Protein AF-A0A920MTQ6-F1 (afdb_monomer_lite)

Radius of gyration: 17.98 Å; chains: 1; bounding box: 46×30×52 Å

pLDDT: mean 93.9, std 4.15, range [65.25, 98.31]

Structure (mmCIF, N/CA/C/O backbone):
data_AF-A0A920MTQ6-F1
#
_entry.id   AF-A0A920MTQ6-F1
#
loop_
_atom_site.group_PDB
_atom_site.id
_atom_site.type_symbol
_atom_site.label_atom_id
_atom_site.label_alt_id
_atom_site.label_comp_id
_atom_site.label_asym_id
_atom_site.label_entity_id
_atom_site.label_seq_id
_atom_site.pdbx_PDB_ins_code
_atom_site.Cartn_x
_atom_site.Cartn_y
_atom_site.Cartn_z
_atom_site.occupancy
_atom_site.B_iso_or_equiv
_atom_site.auth_seq_id
_atom_site.auth_comp_id
_atom_site.auth_asym_id
_atom_site.auth_atom_id
_atom_site.pdbx_PDB_model_num
ATOM 1 N N . MET A 1 1 ? 1.669 -11.913 14.054 1.00 89.38 1 MET A N 1
ATOM 2 C CA . MET A 1 1 ? 2.293 -12.804 13.046 1.00 89.38 1 MET A CA 1
ATOM 3 C C . MET A 1 1 ? 2.083 -12.277 11.630 1.00 89.38 1 MET A C 1
ATOM 5 O O . MET A 1 1 ? 3.077 -12.038 10.965 1.00 89.38 1 MET A O 1
ATOM 9 N N . TYR A 1 2 ? 0.841 -12.050 11.178 1.00 96.94 2 TYR A N 1
ATOM 10 C CA . TYR A 1 2 ? 0.581 -11.593 9.804 1.00 96.94 2 TYR A CA 1
ATOM 11 C C . TYR A 1 2 ? 1.220 -10.235 9.467 1.00 96.94 2 TYR A C 1
ATOM 13 O O . TYR A 1 2 ? 1.916 -10.144 8.469 1.00 96.94 2 TYR A O 1
ATOM 21 N N . LEU A 1 3 ? 1.106 -9.225 10.338 1.00 95.19 3 LEU A N 1
ATOM 22 C CA . LEU A 1 3 ? 1.748 -7.916 10.116 1.00 95.19 3 LEU A CA 1
ATOM 23 C C . LEU A 1 3 ? 3.270 -8.007 9.898 1.00 95.19 3 LEU A C 1
ATOM 25 O O . LEU A 1 3 ? 3.826 -7.266 9.099 1.00 95.19 3 LEU A O 1
ATOM 29 N N . SER A 1 4 ? 3.954 -8.944 10.564 1.00 97.38 4 SER A N 1
ATOM 30 C CA . SER A 1 4 ? 5.392 -9.172 10.356 1.00 97.38 4 SER A CA 1
ATOM 31 C C . SER A 1 4 ? 5.691 -9.768 8.979 1.00 97.38 4 SER A C 1
ATOM 33 O O . SER A 1 4 ? 6.724 -9.463 8.393 1.00 97.38 4 SER A O 1
ATOM 35 N N . ARG A 1 5 ? 4.793 -10.619 8.468 1.00 97.62 5 ARG A N 1
ATOM 36 C CA . ARG A 1 5 ? 4.864 -11.141 7.102 1.00 97.62 5 ARG A CA 1
ATOM 37 C C . ARG A 1 5 ? 4.610 -10.020 6.092 1.00 97.62 5 ARG A C 1
ATOM 39 O O . ARG A 1 5 ? 5.431 -9.866 5.200 1.00 97.62 5 ARG A O 1
ATOM 46 N N . GLN A 1 6 ? 3.553 -9.231 6.284 1.00 97.62 6 GLN A N 1
ATOM 47 C CA . GLN A 1 6 ? 3.231 -8.093 5.422 1.00 97.62 6 GLN A CA 1
ATOM 48 C C . GLN A 1 6 ? 4.414 -7.121 5.342 1.00 97.62 6 GLN A C 1
ATOM 50 O O . GLN A 1 6 ? 4.879 -6.821 4.255 1.00 97.62 6 GLN A O 1
ATOM 55 N N . LEU A 1 7 ? 5.013 -6.738 6.477 1.00 97.38 7 LEU A N 1
ATOM 56 C CA . LEU A 1 7 ? 6.206 -5.879 6.493 1.00 97.38 7 LEU A CA 1
ATOM 57 C C . LEU A 1 7 ? 7.370 -6.445 5.658 1.00 97.38 7 LEU A C 1
ATOM 59 O O . LEU A 1 7 ? 8.094 -5.699 5.000 1.00 97.38 7 LEU A O 1
ATOM 63 N N . TYR A 1 8 ? 7.569 -7.762 5.697 1.00 98.19 8 TYR A N 1
ATOM 64 C CA . TYR A 1 8 ? 8.573 -8.422 4.868 1.00 98.19 8 TYR A CA 1
ATOM 65 C C . TYR A 1 8 ? 8.193 -8.409 3.378 1.00 98.19 8 TYR A C 1
ATOM 67 O O . TYR A 1 8 ? 9.059 -8.174 2.538 1.00 98.19 8 TYR A O 1
ATOM 75 N N . GLU A 1 9 ? 6.917 -8.621 3.049 1.00 98.31 9 GLU A N 1
ATOM 76 C CA . GLU A 1 9 ? 6.391 -8.531 1.682 1.00 98.31 9 GLU A CA 1
ATOM 77 C C . GLU A 1 9 ? 6.575 -7.110 1.112 1.00 98.31 9 GLU A C 1
ATOM 79 O O . GLU A 1 9 ? 7.129 -6.978 0.023 1.00 98.31 9 GLU A O 1
ATOM 84 N N . GLU A 1 10 ? 6.299 -6.053 1.884 1.00 97.44 10 GLU A N 1
ATOM 85 C CA . GLU A 1 10 ? 6.558 -4.660 1.474 1.00 97.44 10 GLU A CA 1
ATOM 86 C C . GLU A 1 10 ? 8.043 -4.407 1.160 1.00 97.44 10 GLU A C 1
ATOM 88 O O . GLU A 1 10 ? 8.399 -3.768 0.165 1.00 97.44 10 GLU A O 1
ATOM 93 N N . ALA A 1 11 ? 8.955 -4.952 1.974 1.00 98.06 11 ALA A N 1
ATOM 94 C CA . ALA A 1 11 ? 10.390 -4.849 1.710 1.00 98.06 11 ALA A CA 1
ATOM 95 C C . ALA A 1 11 ? 10.792 -5.572 0.409 1.00 98.06 11 ALA A C 1
ATOM 97 O O . ALA A 1 11 ? 11.652 -5.088 -0.335 1.00 98.06 11 ALA A O 1
ATOM 98 N N . LEU A 1 12 ? 10.153 -6.705 0.098 1.00 97.88 12 LEU A N 1
ATOM 99 C CA . LEU A 1 12 ? 10.342 -7.394 -1.180 1.00 97.88 12 LEU A CA 1
ATOM 100 C C . LEU A 1 12 ? 9.799 -6.579 -2.356 1.00 97.88 12 LEU A C 1
ATOM 102 O O . LEU A 1 12 ? 10.423 -6.572 -3.419 1.00 97.88 12 LEU A O 1
ATOM 106 N N . HIS A 1 13 ? 8.680 -5.871 -2.188 1.00 97.50 13 HIS A N 1
ATOM 107 C CA . HIS A 1 13 ? 8.131 -5.002 -3.231 1.00 97.50 13 HIS A CA 1
ATOM 108 C C . HIS A 1 13 ? 9.080 -3.846 -3.541 1.00 97.50 13 HIS A C 1
ATOM 110 O O . HIS A 1 13 ? 9.356 -3.579 -4.713 1.00 97.50 13 HIS A O 1
ATOM 116 N N . VAL A 1 14 ? 9.661 -3.220 -2.512 1.00 95.88 14 VAL A N 1
ATOM 117 C CA . VAL A 1 14 ? 10.713 -2.205 -2.683 1.00 95.88 14 VAL A CA 1
ATOM 118 C C . VAL A 1 14 ? 11.888 -2.785 -3.469 1.00 95.88 14 VAL A C 1
ATOM 120 O O . VAL A 1 14 ? 12.262 -2.233 -4.503 1.00 95.88 14 VAL A O 1
ATOM 123 N N . GLN A 1 15 ? 12.429 -3.933 -3.047 1.00 96.44 15 GLN A N 1
ATOM 124 C CA . GLN A 1 15 ? 13.543 -4.587 -3.743 1.00 96.44 15 GLN A CA 1
ATOM 125 C C . GLN A 1 15 ? 13.211 -4.907 -5.208 1.00 96.44 15 GLN A C 1
ATOM 127 O O . GLN A 1 15 ? 14.064 -4.762 -6.091 1.00 96.44 15 GLN A O 1
ATOM 132 N N . PHE A 1 16 ? 11.980 -5.329 -5.488 1.00 96.25 16 PHE A N 1
ATOM 133 C CA . PHE A 1 16 ? 11.509 -5.588 -6.841 1.00 96.25 16 PHE A CA 1
ATOM 134 C C . PHE A 1 16 ? 11.562 -4.323 -7.714 1.00 96.25 16 PHE A C 1
ATOM 136 O O . PHE A 1 16 ? 12.167 -4.361 -8.788 1.00 96.25 16 PHE A O 1
ATOM 143 N N . TYR A 1 17 ? 11.010 -3.195 -7.252 1.00 94.56 17 TYR A N 1
ATOM 144 C CA . TYR A 1 17 ? 11.044 -1.944 -8.018 1.00 94.56 17 TYR A CA 1
ATOM 145 C C . TYR A 1 17 ? 12.463 -1.386 -8.182 1.00 94.56 17 TYR A C 1
ATOM 147 O O . TYR A 1 17 ? 12.797 -0.929 -9.275 1.00 94.56 17 TYR A O 1
ATOM 155 N N . LEU A 1 18 ? 13.321 -1.487 -7.158 1.00 93.38 18 LEU A N 1
ATOM 156 C CA . LEU A 1 18 ? 14.743 -1.128 -7.270 1.00 93.38 18 LEU A CA 1
ATOM 157 C C . LEU A 1 18 ? 15.424 -1.920 -8.395 1.00 93.38 18 LEU A C 1
ATOM 159 O O . LEU A 1 18 ? 16.068 -1.343 -9.267 1.00 93.38 18 LEU A O 1
ATOM 163 N N . THR A 1 19 ? 15.194 -3.233 -8.434 1.00 94.00 19 THR A N 1
ATOM 164 C CA . THR A 1 19 ? 15.769 -4.123 -9.455 1.00 94.00 19 THR A CA 1
ATOM 165 C C . THR A 1 19 ? 15.308 -3.753 -10.871 1.00 94.00 19 THR A C 1
ATOM 167 O O . THR A 1 19 ? 16.090 -3.814 -11.825 1.00 94.00 19 THR A O 1
ATOM 170 N N . LEU A 1 20 ? 14.042 -3.354 -11.034 1.00 93.75 20 LEU A N 1
ATOM 171 C CA . LEU A 1 20 ? 13.522 -2.895 -12.323 1.00 93.75 20 LEU A CA 1
ATOM 172 C C . LEU A 1 20 ? 14.138 -1.570 -12.759 1.00 93.75 20 LEU A C 1
ATOM 174 O O . LEU A 1 20 ? 14.506 -1.438 -13.924 1.00 93.75 20 LEU A O 1
ATOM 178 N N . LEU A 1 21 ? 14.257 -0.604 -11.848 1.00 92.38 21 LEU A N 1
ATOM 179 C CA . LEU A 1 21 ? 14.884 0.684 -12.142 1.00 92.38 21 LEU A CA 1
ATOM 180 C C . LEU A 1 21 ? 16.353 0.500 -12.528 1.00 92.38 21 LEU A C 1
ATOM 182 O O . LEU A 1 21 ? 16.796 1.086 -13.513 1.00 92.38 21 LEU A O 1
ATOM 186 N N . ASP A 1 22 ? 17.069 -0.386 -11.835 1.00 91.62 22 ASP A N 1
ATOM 187 C CA . ASP A 1 22 ? 18.445 -0.744 -12.178 1.00 91.62 22 ASP A CA 1
ATOM 188 C C . ASP A 1 22 ? 18.570 -1.329 -13.589 1.00 91.62 22 ASP A C 1
ATOM 190 O O . ASP A 1 22 ? 19.543 -1.062 -14.296 1.00 91.62 22 ASP A O 1
ATOM 194 N N . SER A 1 23 ? 17.564 -2.099 -14.005 1.00 92.19 23 SER A N 1
ATOM 195 C CA . SER A 1 23 ? 17.532 -2.780 -15.300 1.00 92.19 23 SER A CA 1
ATOM 196 C C . SER A 1 23 ? 17.065 -1.883 -16.451 1.00 92.19 23 SER A C 1
ATOM 198 O O . SER A 1 23 ? 17.544 -2.029 -17.574 1.00 92.19 23 SER A O 1
ATOM 200 N N . TYR A 1 24 ? 16.098 -0.996 -16.207 1.00 93.00 24 TYR A N 1
ATOM 201 C CA . TYR A 1 24 ? 15.442 -0.193 -17.246 1.00 93.00 24 TYR A CA 1
ATOM 202 C C . TYR A 1 24 ? 16.008 1.220 -17.380 1.00 93.00 24 TYR A C 1
ATOM 204 O O . TYR A 1 24 ? 15.884 1.807 -18.451 1.00 93.00 24 TYR A O 1
ATOM 212 N N . ILE A 1 25 ? 16.634 1.752 -16.329 1.00 95.12 25 ILE A N 1
ATOM 213 C CA . ILE A 1 25 ? 17.201 3.103 -16.301 1.00 95.12 25 ILE A CA 1
ATOM 214 C C . ILE A 1 25 ? 18.690 2.984 -15.947 1.00 95.12 25 ILE A C 1
ATOM 216 O O . ILE A 1 25 ? 19.059 3.061 -14.771 1.00 95.12 25 ILE A O 1
ATOM 220 N N . PRO A 1 26 ? 19.567 2.712 -16.932 1.00 93.06 26 PRO A N 1
ATOM 221 C CA . PRO A 1 26 ? 20.989 2.484 -16.679 1.00 93.06 26 PRO A CA 1
ATOM 222 C C . PRO A 1 26 ? 21.744 3.767 -16.305 1.00 93.06 26 PRO A C 1
ATOM 224 O O . PRO A 1 26 ? 22.773 3.680 -15.638 1.00 93.06 26 PRO A O 1
ATOM 227 N N . ASP A 1 27 ? 21.253 4.940 -16.716 1.00 96.75 27 ASP A N 1
ATOM 228 C CA . ASP A 1 27 ? 21.835 6.222 -16.319 1.00 96.75 27 ASP A CA 1
ATOM 229 C C . ASP A 1 27 ? 21.483 6.553 -14.862 1.00 96.75 27 ASP A C 1
ATOM 231 O O . ASP A 1 27 ? 20.320 6.513 -14.455 1.00 96.75 27 ASP A O 1
ATOM 235 N N . MET A 1 28 ? 22.500 6.881 -14.061 1.00 94.31 28 MET A N 1
ATOM 236 C CA . MET A 1 28 ? 22.312 7.151 -12.633 1.00 94.31 28 MET A CA 1
ATOM 237 C C . MET A 1 28 ? 21.479 8.407 -12.379 1.00 94.31 28 MET A C 1
ATOM 239 O O . MET A 1 28 ? 20.681 8.414 -11.447 1.00 94.31 28 MET A O 1
ATOM 243 N N . LYS A 1 29 ? 21.631 9.458 -13.194 1.00 95.44 29 LYS A N 1
ATOM 244 C CA . LYS A 1 29 ? 20.923 10.725 -12.972 1.00 95.44 29 LYS A CA 1
ATOM 245 C C . LYS A 1 29 ? 19.445 10.585 -13.299 1.00 95.44 29 LYS A C 1
ATOM 247 O O . LYS A 1 29 ? 18.610 11.040 -12.526 1.00 95.44 29 LYS A O 1
ATOM 252 N N . GLU A 1 30 ? 19.120 9.912 -14.401 1.00 95.56 30 GLU A N 1
ATOM 253 C CA . GLU A 1 30 ? 17.728 9.601 -14.747 1.00 95.56 30 GLU A CA 1
ATOM 254 C C . GLU A 1 30 ? 17.069 8.724 -13.671 1.00 95.56 30 GLU A C 1
ATOM 256 O O . GLU A 1 30 ? 15.898 8.907 -13.333 1.00 95.56 30 GLU A O 1
ATOM 261 N N . ARG A 1 31 ? 17.827 7.793 -13.075 1.00 94.44 31 ARG A N 1
ATOM 262 C CA . ARG A 1 31 ? 17.332 6.951 -11.981 1.00 94.44 31 ARG A CA 1
ATOM 263 C C . ARG A 1 31 ? 17.086 7.752 -10.702 1.00 94.44 31 ARG A C 1
ATOM 265 O O . ARG A 1 31 ? 16.046 7.576 -10.070 1.00 94.44 31 ARG A O 1
ATOM 272 N N . GLU A 1 32 ? 18.008 8.636 -10.326 1.00 93.00 32 GLU A N 1
ATOM 273 C CA . GLU A 1 32 ? 17.837 9.559 -9.195 1.00 93.00 32 GLU A CA 1
ATOM 274 C C . GLU A 1 32 ? 16.601 10.451 -9.379 1.00 93.00 32 GLU A C 1
ATOM 276 O O . GLU A 1 32 ? 15.814 10.624 -8.446 1.00 93.00 32 GLU A O 1
ATOM 281 N N . GLU A 1 33 ? 16.374 10.960 -10.593 1.00 93.62 33 GLU A N 1
ATOM 282 C CA . GLU A 1 33 ? 15.177 11.736 -10.922 1.00 93.62 33 GLU A CA 1
ATOM 283 C C . GLU A 1 33 ? 13.895 10.901 -10.787 1.00 93.62 33 GLU A C 1
ATOM 285 O O . GLU A 1 33 ? 12.909 11.376 -10.214 1.00 93.62 33 GLU A O 1
ATOM 290 N N . ALA A 1 34 ? 13.917 9.638 -11.229 1.00 92.62 34 ALA A N 1
ATOM 291 C CA . ALA A 1 34 ? 12.800 8.713 -11.051 1.00 92.62 34 ALA A CA 1
ATOM 292 C C . ALA A 1 34 ? 12.486 8.452 -9.563 1.00 92.62 34 ALA A C 1
ATOM 294 O O . ALA A 1 34 ? 11.313 8.408 -9.188 1.00 92.62 34 ALA A O 1
ATOM 295 N N . PHE A 1 35 ? 13.496 8.350 -8.690 1.00 91.00 35 PHE A N 1
ATOM 296 C CA . PHE A 1 35 ? 13.283 8.244 -7.237 1.00 91.00 35 PHE A CA 1
ATOM 297 C C . PHE A 1 35 ? 12.723 9.528 -6.618 1.00 91.00 35 PHE A C 1
ATOM 299 O O . PHE A 1 35 ? 11.922 9.473 -5.684 1.00 91.00 35 PHE A O 1
ATOM 306 N N . ALA A 1 36 ? 13.081 10.689 -7.163 1.00 94.50 36 ALA A N 1
ATOM 307 C CA . ALA A 1 36 ? 12.571 11.982 -6.719 1.00 94.50 36 ALA A CA 1
ATOM 308 C C . ALA A 1 36 ? 11.131 12.276 -7.194 1.00 94.50 36 ALA A C 1
ATOM 310 O O . ALA A 1 36 ? 10.612 13.370 -6.953 1.00 94.50 36 ALA A O 1
ATOM 311 N N . ALA A 1 37 ? 10.445 11.316 -7.827 1.00 94.56 37 ALA A N 1
ATOM 312 C CA . ALA A 1 37 ? 9.097 11.478 -8.373 1.00 94.56 37 ALA A CA 1
ATOM 313 C C . ALA A 1 37 ? 8.068 12.008 -7.358 1.00 94.56 37 ALA A C 1
ATOM 315 O O . ALA A 1 37 ? 7.194 12.792 -7.730 1.00 94.56 37 ALA A O 1
ATOM 316 N N . ILE A 1 38 ? 8.183 11.651 -6.073 1.00 95.56 38 ILE A N 1
ATOM 317 C CA . ILE A 1 38 ? 7.298 12.176 -5.018 1.00 95.56 38 ILE A CA 1
ATOM 318 C C . ILE A 1 38 ? 7.459 13.688 -4.792 1.00 95.56 38 ILE A C 1
ATOM 320 O O . ILE A 1 38 ? 6.515 14.351 -4.369 1.00 95.56 38 ILE A O 1
ATOM 324 N N . HIS A 1 39 ? 8.628 14.250 -5.102 1.00 94.81 39 HIS A N 1
ATOM 325 C CA . HIS A 1 39 ? 8.910 15.680 -4.988 1.00 94.81 39 HIS A CA 1
ATOM 326 C C . HIS A 1 39 ? 8.652 16.428 -6.300 1.00 94.81 39 HIS A C 1
ATOM 328 O O . HIS A 1 39 ? 8.225 17.581 -6.271 1.00 94.81 39 HIS A O 1
ATOM 334 N N . ASN A 1 40 ? 8.865 15.761 -7.437 1.00 94.12 40 ASN A N 1
ATOM 335 C CA . ASN A 1 40 ? 8.901 16.411 -8.747 1.00 94.12 40 ASN A CA 1
ATOM 336 C C . ASN A 1 40 ? 7.610 16.240 -9.567 1.00 94.12 40 ASN A C 1
ATOM 338 O O . ASN A 1 40 ? 7.356 17.039 -10.466 1.00 94.12 40 ASN A O 1
ATOM 342 N N . ILE A 1 41 ? 6.768 15.239 -9.270 1.00 96.69 41 ILE A N 1
ATOM 343 C CA . ILE A 1 41 ? 5.516 14.982 -10.002 1.00 96.69 41 ILE A CA 1
ATOM 344 C C . ILE A 1 41 ? 4.313 15.358 -9.120 1.00 96.69 41 ILE A C 1
ATOM 346 O O . ILE A 1 41 ? 4.026 14.653 -8.149 1.00 96.69 41 ILE A O 1
ATOM 350 N N . PRO A 1 42 ? 3.541 16.415 -9.460 1.00 97.50 42 PRO A N 1
ATOM 351 C CA . PRO A 1 42 ? 2.469 16.921 -8.598 1.00 97.50 42 PRO A CA 1
ATOM 352 C C . PRO A 1 42 ? 1.397 15.893 -8.223 1.00 97.50 42 PRO A C 1
ATOM 354 O O . PRO A 1 42 ? 0.931 15.883 -7.087 1.00 97.50 42 PRO A O 1
ATOM 357 N N . SER A 1 43 ? 1.004 15.014 -9.149 1.00 96.19 43 SER A N 1
ATOM 358 C CA . SER A 1 43 ? -0.001 13.978 -8.879 1.00 96.19 43 SER A CA 1
ATOM 359 C C . SER A 1 43 ? 0.518 12.886 -7.938 1.00 96.19 43 SER A C 1
ATOM 361 O O . SER A 1 43 ? -0.234 12.401 -7.096 1.00 96.19 43 SER A O 1
ATOM 363 N N . ILE A 1 44 ? 1.804 12.527 -8.029 1.00 95.81 44 ILE A N 1
ATOM 364 C CA . ILE A 1 44 ? 2.443 11.577 -7.107 1.00 95.81 44 ILE A CA 1
ATOM 365 C C . ILE A 1 44 ? 2.606 12.227 -5.737 1.00 95.81 44 ILE A C 1
A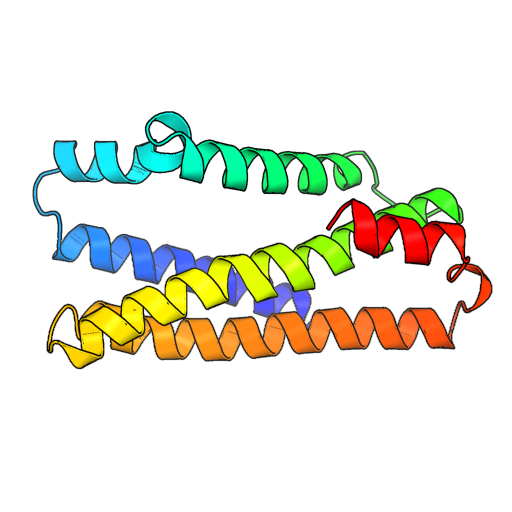TOM 367 O O . ILE A 1 44 ? 2.265 11.600 -4.737 1.00 95.81 44 ILE A O 1
ATOM 371 N N . LYS A 1 45 ? 3.021 13.500 -5.688 1.00 97.00 45 LYS A N 1
ATOM 372 C CA . LYS A 1 45 ? 3.088 14.263 -4.440 1.00 97.00 45 LYS A CA 1
ATOM 373 C C . LYS A 1 45 ? 1.741 14.280 -3.718 1.00 97.00 45 LYS A C 1
ATOM 375 O O . LYS A 1 45 ? 1.697 13.993 -2.533 1.00 97.00 45 LYS A O 1
ATOM 380 N N . GLN A 1 46 ? 0.641 14.547 -4.424 1.00 96.25 46 GLN A N 1
ATOM 381 C CA . GLN A 1 46 ? -0.700 14.556 -3.823 1.00 96.25 46 GLN A CA 1
ATOM 382 C C . GLN A 1 46 ? -1.082 13.200 -3.211 1.00 96.25 46 GLN A C 1
ATOM 384 O O . GLN A 1 46 ? -1.623 13.158 -2.108 1.00 96.25 46 GLN A O 1
ATOM 389 N N . LYS A 1 47 ? -0.767 12.086 -3.889 1.00 95.06 47 LYS A N 1
ATOM 390 C CA . LYS A 1 47 ? -0.966 10.740 -3.326 1.00 95.06 47 LYS A CA 1
ATOM 391 C C . LYS A 1 47 ? -0.062 10.499 -2.112 1.00 95.06 47 LYS A C 1
ATOM 393 O O . LYS A 1 47 ? -0.523 9.946 -1.122 1.00 95.06 47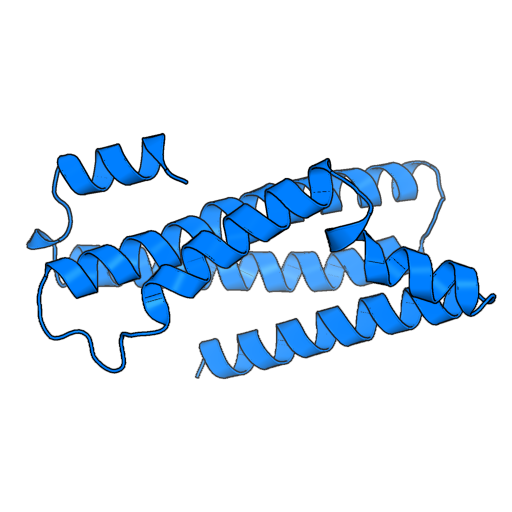 LYS A O 1
ATOM 398 N N . GLY A 1 48 ? 1.194 10.943 -2.169 1.00 95.50 48 GLY A N 1
ATOM 399 C CA . GLY A 1 48 ? 2.139 10.855 -1.054 1.00 95.50 48 GLY A CA 1
ATOM 400 C C . GLY A 1 48 ? 1.679 11.645 0.171 1.00 95.50 48 GLY A C 1
ATOM 401 O O . GLY A 1 48 ? 1.643 11.103 1.270 1.00 95.50 48 GLY A O 1
ATOM 402 N N . ASP A 1 49 ? 1.244 12.891 -0.019 1.00 95.81 49 ASP A N 1
ATOM 403 C CA . ASP A 1 49 ? 0.705 13.752 1.039 1.00 95.81 49 ASP A CA 1
ATOM 404 C C . ASP A 1 49 ? -0.533 13.118 1.701 1.00 95.81 49 ASP A C 1
ATOM 406 O O . ASP A 1 49 ? -0.694 13.196 2.920 1.00 95.81 49 ASP A O 1
ATOM 410 N N . PHE A 1 50 ? -1.386 12.442 0.919 1.00 94.69 50 PHE A N 1
ATOM 411 C CA . PHE A 1 50 ? -2.501 11.657 1.456 1.00 94.69 50 PHE A CA 1
ATOM 412 C C . PHE A 1 50 ? -2.009 10.518 2.361 1.00 94.69 50 PHE A C 1
ATOM 414 O O . PHE A 1 50 ? -2.518 10.374 3.472 1.00 94.69 50 PHE A O 1
ATOM 421 N N . CYS A 1 51 ? -0.998 9.750 1.940 1.00 94.06 51 CYS A N 1
ATOM 422 C CA . CYS A 1 51 ? -0.409 8.698 2.773 1.00 94.06 51 CYS A CA 1
ATOM 423 C C . CYS A 1 51 ? 0.207 9.272 4.061 1.00 94.06 51 CYS A C 1
ATOM 425 O O . CYS A 1 51 ? -0.091 8.781 5.148 1.00 94.06 51 CYS A O 1
ATOM 427 N N . PHE A 1 52 ? 1.011 10.341 3.964 1.00 94.38 52 PHE A N 1
ATOM 428 C CA . PHE A 1 52 ? 1.645 10.986 5.122 1.00 94.38 52 PHE A CA 1
ATOM 429 C C . PHE A 1 52 ? 0.626 11.504 6.134 1.00 94.38 52 PHE A C 1
ATOM 431 O O . PHE A 1 52 ? 0.808 11.306 7.333 1.00 94.38 52 PHE A O 1
ATOM 438 N N . LYS A 1 53 ? -0.476 12.104 5.667 1.00 93.25 53 LYS A N 1
ATOM 439 C CA . LYS A 1 53 ? -1.575 12.535 6.537 1.00 93.25 53 LYS A CA 1
ATOM 440 C C . LYS A 1 53 ? -2.078 11.387 7.409 1.00 93.25 53 LYS A C 1
ATOM 442 O O . LYS A 1 53 ? -2.281 11.586 8.602 1.00 93.25 53 LYS A O 1
ATOM 447 N N . TRP A 1 54 ? -2.309 10.212 6.825 1.00 92.38 54 TRP A N 1
ATOM 448 C CA . TRP A 1 54 ? -2.826 9.071 7.574 1.00 92.38 54 TRP A CA 1
ATOM 449 C C . TRP A 1 54 ? -1.763 8.444 8.473 1.00 92.38 54 TRP A C 1
ATOM 451 O O . TRP A 1 54 ? -2.081 8.175 9.628 1.00 92.38 54 TRP A O 1
ATOM 461 N N . MET A 1 55 ? -0.510 8.293 8.027 1.00 91.81 55 MET A N 1
ATOM 462 C CA . MET A 1 55 ? 0.582 7.829 8.905 1.00 91.81 55 MET A CA 1
ATOM 463 C C . MET A 1 55 ? 0.718 8.718 10.144 1.00 91.81 55 MET A C 1
ATOM 465 O O . MET A 1 55 ? 0.729 8.210 11.263 1.00 91.81 55 MET A O 1
ATOM 469 N N . GLY A 1 56 ? 0.676 10.040 9.954 1.00 93.50 56 GLY A N 1
ATOM 470 C CA . GLY A 1 56 ? 0.761 11.019 11.036 1.00 93.50 56 GLY A CA 1
ATOM 471 C C . GLY A 1 56 ? -0.349 10.905 12.085 1.00 93.50 56 GLY A C 1
ATOM 472 O O . GLY A 1 56 ? -0.148 11.313 13.223 1.00 93.50 56 GLY A O 1
ATOM 473 N N . THR A 1 57 ? -1.509 10.313 11.757 1.00 92.38 57 THR A N 1
ATOM 474 C CA . THR A 1 57 ? -2.571 10.090 12.762 1.00 92.38 57 THR A CA 1
ATOM 475 C C . THR A 1 57 ? -2.177 9.085 13.842 1.00 92.38 57 THR A C 1
ATOM 477 O O . THR A 1 57 ? -2.767 9.115 14.918 1.00 92.38 57 THR A O 1
ATOM 480 N N . MET A 1 58 ? -1.209 8.205 13.561 1.00 91.06 58 MET A N 1
ATOM 481 C CA . MET A 1 58 ? -0.776 7.130 14.461 1.00 91.06 58 MET A CA 1
ATOM 482 C C . MET A 1 58 ? 0.563 7.424 15.153 1.00 91.06 58 MET A C 1
ATOM 484 O O . MET A 1 58 ? 0.904 6.729 16.100 1.00 91.06 58 MET A O 1
ATOM 488 N N . GLU A 1 59 ? 1.318 8.442 14.723 1.00 88.94 59 GLU A N 1
ATOM 489 C CA . GLU A 1 59 ? 2.686 8.710 15.212 1.00 88.94 59 GLU A CA 1
ATOM 490 C C . GLU A 1 59 ? 2.781 8.957 16.724 1.00 88.94 59 GLU A C 1
ATOM 492 O O . GLU A 1 59 ? 3.819 8.686 17.320 1.00 88.94 59 GLU A O 1
ATOM 497 N N . SER A 1 60 ? 1.721 9.477 17.346 1.00 85.94 60 SER A N 1
ATOM 498 C CA . SER A 1 60 ? 1.690 9.785 18.780 1.00 85.94 60 SER A CA 1
ATOM 499 C C . SER A 1 60 ? 0.988 8.723 19.632 1.00 85.94 60 SER A C 1
ATOM 501 O O . SER A 1 60 ? 0.729 8.983 20.806 1.00 85.94 60 SER A O 1
ATOM 503 N N . LEU A 1 61 ? 0.600 7.584 19.049 1.00 86.88 61 LEU A N 1
ATOM 504 C CA . LEU A 1 61 ? -0.187 6.550 19.722 1.00 86.88 61 LEU A CA 1
ATOM 505 C C . LEU A 1 61 ? 0.661 5.300 19.974 1.00 86.88 61 LEU A C 1
ATOM 507 O O . LEU A 1 61 ? 0.866 4.490 19.073 1.00 86.88 61 LEU A O 1
ATOM 511 N N . ASP A 1 62 ? 1.105 5.124 21.219 1.00 88.94 62 ASP A N 1
ATOM 512 C CA . ASP A 1 62 ? 1.793 3.903 21.670 1.00 88.94 62 ASP A CA 1
ATOM 513 C C . ASP A 1 62 ? 0.810 2.815 22.145 1.00 88.94 62 ASP A C 1
ATOM 515 O O . ASP A 1 62 ? 1.090 1.619 22.052 1.00 88.94 62 ASP A O 1
ATOM 519 N N . GLU A 1 63 ? -0.361 3.221 22.643 1.00 93.06 63 GLU A N 1
ATOM 520 C CA . GLU A 1 63 ? -1.436 2.346 23.113 1.00 93.06 63 GLU A CA 1
ATOM 521 C C . GLU A 1 63 ? -2.802 2.974 22.791 1.00 93.06 63 GLU A C 1
ATOM 523 O O . GLU A 1 63 ? -2.926 4.193 22.695 1.00 93.06 63 GLU A O 1
ATOM 528 N N . LEU A 1 64 ? -3.832 2.138 22.616 1.00 93.56 64 LEU A N 1
ATOM 529 C CA . LEU A 1 64 ? -5.215 2.575 22.404 1.00 93.56 64 LEU A CA 1
ATOM 530 C C . LEU A 1 64 ? -5.971 2.533 23.737 1.00 93.56 64 LEU A C 1
ATOM 532 O O . LEU A 1 64 ? -6.473 1.487 24.149 1.00 93.56 64 LEU A O 1
ATOM 536 N N . THR A 1 65 ? -6.051 3.674 24.410 1.00 93.75 65 THR A N 1
ATOM 537 C CA . THR A 1 65 ? -6.556 3.795 25.787 1.00 93.75 65 THR A CA 1
ATOM 538 C C . THR A 1 65 ? -8.019 4.227 25.871 1.00 93.75 65 THR A C 1
ATOM 540 O O . THR A 1 65 ? -8.658 4.054 26.910 1.00 93.75 65 THR A O 1
ATOM 543 N N . ASN A 1 66 ? -8.569 4.786 24.791 1.00 94.00 66 ASN A N 1
ATOM 544 C CA . ASN A 1 66 ? -9.946 5.272 24.733 1.00 94.00 66 ASN A CA 1
ATOM 545 C C . ASN A 1 66 ? -10.600 5.048 23.357 1.00 94.00 66 ASN A C 1
ATOM 547 O O . ASN A 1 66 ? -9.937 4.727 22.369 1.00 94.00 66 ASN A O 1
ATOM 551 N N . GLU A 1 67 ? -11.925 5.221 23.294 1.00 93.94 67 GLU A N 1
ATOM 552 C CA . GLU A 1 67 ? -12.709 4.986 22.073 1.00 93.94 67 GLU A CA 1
ATOM 553 C C . GLU A 1 67 ? -12.293 5.889 20.904 1.00 93.94 67 GLU A C 1
ATOM 555 O O . GLU A 1 67 ? -12.367 5.471 19.750 1.00 93.94 67 GLU A O 1
ATOM 560 N N . ASP A 1 68 ? -11.863 7.125 21.165 1.00 92.00 68 ASP A N 1
ATOM 561 C CA . ASP A 1 68 ? -11.482 8.052 20.097 1.00 92.00 68 ASP A CA 1
ATOM 562 C C . ASP A 1 68 ? -10.169 7.623 19.436 1.00 92.00 68 ASP A C 1
ATOM 564 O O . ASP A 1 68 ? -10.058 7.641 18.206 1.00 92.00 68 ASP A O 1
ATOM 568 N N . GLU A 1 69 ? -9.205 7.141 20.220 1.00 93.88 69 GLU A N 1
ATOM 569 C CA . GLU A 1 69 ? -7.972 6.526 19.718 1.00 93.88 69 GLU A CA 1
ATOM 570 C C . GLU A 1 69 ? -8.271 5.252 18.920 1.00 93.88 69 GLU A C 1
ATOM 572 O O . GLU A 1 69 ? -7.788 5.098 17.797 1.00 93.88 69 GLU A O 1
ATOM 577 N N . GLN A 1 70 ? -9.147 4.379 19.428 1.00 94.69 70 GLN A N 1
ATOM 578 C CA . GLN A 1 70 ? -9.577 3.165 18.723 1.00 94.69 70 GLN A CA 1
ATOM 579 C C . GLN A 1 70 ? -10.270 3.487 17.391 1.00 94.69 70 GLN A C 1
ATOM 581 O O . GLN A 1 70 ? -9.959 2.895 16.356 1.00 94.69 70 GLN A O 1
ATOM 586 N N . ARG A 1 71 ? -11.172 4.477 17.372 1.00 93.50 71 ARG A N 1
ATOM 587 C CA . ARG A 1 71 ? -11.811 4.955 16.136 1.00 93.50 71 ARG A CA 1
ATOM 588 C C . ARG A 1 71 ? -10.793 5.577 15.185 1.00 93.50 71 ARG A C 1
ATOM 590 O O . ARG A 1 71 ? -10.955 5.449 13.973 1.00 93.50 71 ARG A O 1
ATOM 597 N N . THR A 1 72 ? -9.767 6.256 15.692 1.00 92.50 72 THR A N 1
ATOM 598 C CA . THR A 1 72 ? -8.691 6.825 14.866 1.00 92.50 72 THR A CA 1
ATOM 599 C C . THR A 1 72 ? -7.868 5.714 14.218 1.00 92.50 72 THR A C 1
ATOM 601 O O . THR A 1 72 ? -7.655 5.755 13.005 1.00 92.50 72 THR A O 1
ATOM 604 N N . PHE A 1 73 ? -7.512 4.675 14.976 1.00 93.38 73 PHE A N 1
ATOM 605 C CA . PHE A 1 73 ? -6.855 3.480 14.449 1.00 93.38 73 PHE A CA 1
ATOM 606 C C . PHE A 1 73 ? -7.698 2.794 13.366 1.00 93.38 73 PHE A C 1
ATOM 608 O O . PHE A 1 73 ? -7.197 2.515 12.279 1.00 93.38 73 PHE A O 1
ATOM 615 N N . LEU A 1 74 ? -9.001 2.604 13.601 1.00 94.00 74 LEU A N 1
ATOM 616 C CA . LEU A 1 74 ? -9.903 2.013 12.607 1.00 94.00 74 LEU A CA 1
ATOM 617 C C . LEU A 1 74 ? -9.978 2.838 11.315 1.00 94.00 74 LEU A C 1
ATOM 619 O O . LEU A 1 74 ? -9.969 2.263 10.229 1.00 94.00 74 LEU A O 1
ATOM 623 N N . ARG A 1 75 ? -10.017 4.176 11.404 1.00 92.12 75 ARG A N 1
ATOM 624 C CA . ARG A 1 75 ? -9.968 5.050 10.215 1.00 92.12 75 ARG A CA 1
ATOM 625 C C . ARG A 1 75 ? -8.668 4.887 9.454 1.00 92.12 75 ARG A C 1
ATOM 627 O O . ARG A 1 75 ? -8.711 4.763 8.235 1.00 92.12 75 ARG A O 1
ATOM 634 N N . ASN A 1 76 ? -7.543 4.891 10.164 1.00 93.81 76 ASN A N 1
ATOM 635 C CA . ASN A 1 76 ? -6.238 4.697 9.556 1.00 93.81 76 ASN A CA 1
ATOM 636 C C . ASN A 1 76 ? -6.193 3.352 8.815 1.00 93.81 76 ASN A C 1
ATOM 638 O O . ASN A 1 76 ? -5.987 3.345 7.604 1.00 93.81 76 ASN A O 1
ATOM 642 N N . LEU A 1 77 ? -6.510 2.251 9.501 1.00 94.12 77 LEU A N 1
ATOM 643 C CA . LEU A 1 77 ? -6.490 0.905 8.930 1.00 94.12 77 LEU A CA 1
ATOM 644 C C . LEU A 1 77 ? -7.391 0.785 7.692 1.00 94.12 77 LEU A C 1
ATOM 646 O O . LEU A 1 77 ? -6.967 0.255 6.667 1.00 94.12 77 LEU A O 1
ATOM 650 N N . ILE A 1 78 ? -8.622 1.304 7.764 1.00 93.25 78 ILE A N 1
ATOM 651 C CA . ILE A 1 78 ? -9.573 1.251 6.647 1.00 93.25 78 ILE A CA 1
ATOM 652 C C . ILE A 1 78 ? -9.090 2.096 5.469 1.00 93.25 78 ILE A C 1
ATOM 654 O O . ILE A 1 78 ? -9.133 1.614 4.340 1.00 93.25 78 ILE A O 1
ATOM 658 N N . CYS A 1 79 ? -8.627 3.329 5.693 1.00 92.88 79 CYS A N 1
ATOM 659 C CA . CYS A 1 79 ? -8.162 4.167 4.589 1.00 92.88 79 CYS A CA 1
ATOM 660 C C . CYS A 1 79 ? -6.878 3.607 3.947 1.00 92.88 79 CYS A C 1
ATOM 662 O O . CYS A 1 79 ? -6.739 3.677 2.726 1.00 92.88 79 CYS A O 1
ATOM 664 N N . PHE A 1 80 ? -5.960 3.014 4.719 1.00 92.06 80 PHE A N 1
ATOM 665 C CA . PHE A 1 80 ? -4.788 2.334 4.157 1.00 92.06 80 PHE A CA 1
ATOM 666 C C . PH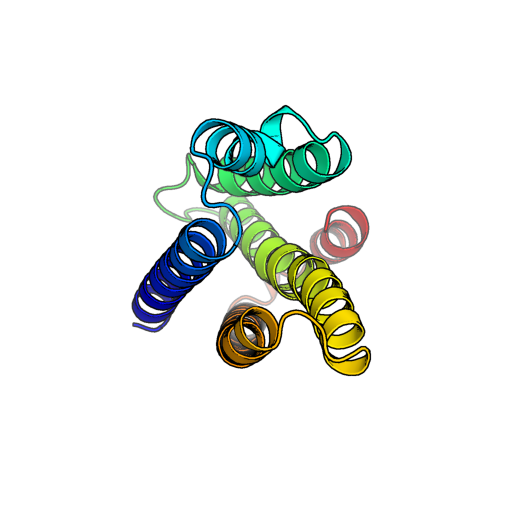E A 1 80 ? -5.194 1.154 3.274 1.00 92.06 80 PHE A C 1
ATOM 668 O O . PHE A 1 80 ? -4.855 1.129 2.090 1.00 92.06 80 PHE A O 1
ATOM 675 N N . ALA A 1 81 ? -5.997 0.236 3.811 1.00 93.31 81 ALA A N 1
ATOM 676 C CA . ALA A 1 81 ? -6.409 -0.959 3.086 1.00 93.31 81 ALA A CA 1
ATOM 677 C C . ALA A 1 81 ? -7.278 -0.642 1.859 1.00 93.31 81 ALA A C 1
ATOM 679 O O . ALA A 1 81 ? -7.067 -1.191 0.783 1.00 93.31 81 ALA A O 1
ATOM 680 N N . ALA A 1 82 ? -8.263 0.250 1.990 1.00 92.50 82 ALA A N 1
ATOM 681 C CA . ALA A 1 82 ? -9.212 0.522 0.913 1.00 92.50 82 ALA A CA 1
ATOM 682 C C . ALA A 1 82 ? -8.647 1.465 -0.156 1.00 92.50 82 ALA A C 1
ATOM 684 O O . ALA A 1 82 ? -8.887 1.255 -1.346 1.00 92.50 82 ALA A O 1
ATOM 685 N N . CYS A 1 83 ? -7.912 2.504 0.243 1.00 92.88 83 CYS A N 1
ATOM 686 C CA . CYS A 1 83 ? -7.535 3.575 -0.679 1.00 92.88 83 CYS A CA 1
ATOM 687 C C . CYS A 1 83 ? -6.103 3.442 -1.169 1.00 92.88 83 CYS A C 1
ATOM 689 O O . CYS A 1 83 ? -5.849 3.598 -2.362 1.00 92.88 83 CYS A O 1
ATOM 691 N N . ILE A 1 84 ? -5.162 3.128 -0.282 1.00 92.00 84 ILE A N 1
ATOM 692 C CA . ILE A 1 84 ? -3.757 3.005 -0.673 1.00 92.00 84 ILE A CA 1
ATOM 693 C C . ILE A 1 84 ? -3.549 1.643 -1.343 1.00 92.00 84 ILE A C 1
ATOM 695 O O . ILE A 1 84 ? -3.254 1.589 -2.539 1.00 92.00 84 ILE A O 1
ATOM 699 N N . GLU A 1 85 ? -3.815 0.555 -0.626 1.00 90.44 85 GLU A N 1
ATOM 700 C CA . GLU A 1 85 ? -3.655 -0.793 -1.176 1.00 90.44 85 GLU A CA 1
ATOM 701 C C . GLU A 1 85 ? -4.772 -1.125 -2.180 1.00 90.44 85 GLU A C 1
ATOM 703 O O . GLU A 1 85 ? -4.497 -1.554 -3.296 1.00 90.44 85 GLU A O 1
ATOM 708 N N . GLY A 1 86 ? -6.037 -0.847 -1.852 1.00 89.50 86 GLY A N 1
ATOM 709 C CA . GLY A 1 86 ? -7.190 -1.261 -2.663 1.00 89.50 86 GLY A CA 1
ATOM 710 C C . GLY A 1 86 ? -7.509 -0.401 -3.894 1.00 89.50 86 GLY A C 1
ATOM 711 O O . GLY A 1 86 ? -8.081 -0.910 -4.859 1.00 89.50 86 GLY A O 1
ATOM 712 N N . LEU A 1 87 ? -7.139 0.886 -3.909 1.00 93.31 87 LEU A N 1
ATOM 713 C CA . LEU A 1 87 ? -7.440 1.798 -5.025 1.00 93.31 87 LEU A CA 1
ATOM 714 C C . LEU A 1 87 ? -6.174 2.266 -5.744 1.00 93.31 87 LEU A C 1
ATOM 716 O O . LEU A 1 87 ? -6.072 2.129 -6.965 1.00 93.31 87 LEU A O 1
ATOM 720 N N . PHE A 1 88 ? -5.201 2.828 -5.023 1.00 94.56 88 PHE A N 1
ATOM 721 C CA . PHE A 1 88 ? -4.015 3.417 -5.644 1.00 94.56 88 PHE A CA 1
ATOM 722 C C . PHE A 1 88 ? -3.131 2.368 -6.313 1.00 94.56 88 PHE A C 1
ATOM 724 O O . PHE A 1 88 ? -2.676 2.617 -7.435 1.00 94.56 88 PHE A O 1
ATOM 731 N N . PHE A 1 89 ? -2.895 1.228 -5.662 1.00 91.88 89 PHE A N 1
ATOM 732 C CA . PHE A 1 89 ? -2.124 0.140 -6.261 1.00 91.88 89 PHE A CA 1
ATOM 733 C C . PHE A 1 89 ? -2.893 -0.564 -7.375 1.00 91.88 89 PHE A C 1
ATOM 735 O O . PHE A 1 89 ? -2.344 -0.738 -8.460 1.00 91.88 89 PHE A O 1
ATOM 742 N N . PHE A 1 90 ? -4.184 -0.852 -7.203 1.00 93.50 90 PHE A N 1
ATOM 743 C CA . PHE A 1 90 ? -4.974 -1.522 -8.245 1.00 93.50 90 PHE A CA 1
ATOM 744 C C . PHE A 1 90 ? -5.113 -0.678 -9.518 1.00 93.50 90 PHE A C 1
ATOM 746 O O . PHE A 1 90 ? -5.040 -1.216 -10.626 1.00 93.50 90 PHE A O 1
ATOM 753 N N . ALA A 1 91 ? -5.216 0.648 -9.391 1.00 94.94 91 ALA A N 1
ATOM 754 C CA . ALA A 1 91 ? -5.154 1.549 -10.539 1.00 94.94 91 ALA A CA 1
ATOM 755 C C . ALA A 1 91 ? -3.792 1.481 -11.259 1.00 94.94 91 ALA A C 1
ATOM 757 O O . ALA A 1 91 ? -3.743 1.457 -12.491 1.00 94.94 91 ALA A O 1
ATOM 758 N N . ALA A 1 92 ? -2.683 1.409 -10.513 1.00 93.75 92 ALA A N 1
ATOM 759 C CA . ALA A 1 92 ? -1.351 1.247 -11.096 1.00 93.75 92 ALA A CA 1
ATOM 760 C C . ALA A 1 92 ? -1.188 -0.122 -11.781 1.00 93.75 92 ALA A C 1
ATOM 762 O O . ALA A 1 92 ? -0.661 -0.197 -12.892 1.00 93.75 92 ALA A O 1
ATOM 763 N N . PHE A 1 93 ? -1.707 -1.193 -11.176 1.00 95.50 93 PHE A N 1
ATOM 764 C CA . PHE A 1 93 ? -1.685 -2.541 -11.747 1.00 95.50 93 PHE A CA 1
ATOM 765 C C . PHE A 1 93 ? -2.435 -2.609 -13.075 1.00 95.50 93 PHE A C 1
ATOM 767 O O . PHE A 1 93 ? -1.926 -3.183 -14.037 1.00 95.50 93 PHE A O 1
ATOM 774 N N . ALA A 1 94 ? -3.599 -1.960 -13.169 1.00 95.81 94 ALA A N 1
ATOM 775 C CA . ALA A 1 94 ? -4.349 -1.874 -14.418 1.00 95.81 94 ALA A CA 1
ATOM 776 C C . ALA A 1 94 ? -3.510 -1.250 -15.548 1.00 95.81 94 ALA A C 1
ATOM 778 O O . ALA A 1 94 ? -3.500 -1.764 -16.668 1.00 95.81 94 ALA A O 1
ATOM 779 N N . TYR A 1 95 ? -2.751 -0.192 -15.249 1.00 94.56 95 TYR A N 1
ATOM 780 C CA . TYR A 1 95 ? -1.865 0.441 -16.227 1.00 94.56 95 TYR A CA 1
ATOM 781 C C . TYR A 1 95 ? -0.694 -0.468 -16.638 1.00 94.56 95 TYR A C 1
ATOM 783 O O . TYR A 1 95 ? -0.388 -0.586 -17.825 1.00 94.56 95 TYR A O 1
ATOM 791 N N . VAL A 1 96 ? -0.078 -1.180 -15.690 1.00 96.31 96 VAL A N 1
ATOM 792 C CA . VAL A 1 96 ? 0.973 -2.167 -15.997 1.00 96.31 96 VAL A CA 1
ATOM 793 C C . VAL A 1 96 ? 0.440 -3.288 -16.893 1.00 96.31 96 VAL A C 1
ATOM 795 O O . VAL A 1 96 ? 1.085 -3.671 -17.870 1.00 96.31 96 VAL A O 1
ATOM 798 N N . TYR A 1 97 ? -0.756 -3.801 -16.607 1.00 95.62 97 TYR A N 1
ATOM 799 C CA . TYR A 1 97 ? -1.367 -4.853 -17.417 1.00 95.62 97 TYR A CA 1
ATOM 800 C C . TYR A 1 97 ? -1.788 -4.377 -18.803 1.00 95.62 97 TYR A C 1
ATOM 802 O O . TYR A 1 97 ? -1.698 -5.157 -19.751 1.00 95.62 97 TYR A O 1
ATOM 810 N N . PHE A 1 98 ? -2.162 -3.106 -18.948 1.00 96.88 98 PHE A N 1
ATOM 811 C CA . PHE A 1 98 ? -2.336 -2.496 -20.262 1.00 96.88 98 PHE A CA 1
ATOM 812 C C . PHE A 1 98 ? -1.028 -2.510 -21.070 1.00 96.88 98 PHE A C 1
ATOM 814 O O . PHE A 1 98 ? -1.037 -2.909 -22.232 1.00 96.88 98 PHE A O 1
ATOM 821 N N . LEU A 1 99 ? 0.111 -2.150 -20.468 1.00 96.56 99 LEU A N 1
ATOM 822 C CA . LEU A 1 99 ? 1.409 -2.215 -21.155 1.00 96.56 99 LEU A CA 1
ATOM 823 C C . LEU A 1 99 ? 1.791 -3.655 -21.529 1.00 96.56 99 LEU A C 1
ATOM 825 O O . LEU A 1 99 ? 2.258 -3.890 -22.645 1.00 96.56 99 LEU A O 1
ATOM 829 N N . ARG A 1 100 ? 1.506 -4.626 -20.651 1.00 96.44 100 ARG A N 1
ATOM 830 C CA . ARG A 1 100 ? 1.682 -6.057 -20.950 1.00 96.44 100 ARG A CA 1
ATOM 831 C C . ARG A 1 100 ? 0.867 -6.494 -22.165 1.00 96.44 100 ARG A C 1
ATOM 833 O O . ARG A 1 100 ? 1.389 -7.213 -23.007 1.00 96.44 100 ARG A O 1
ATOM 840 N N . ASP A 1 101 ? -0.392 -6.070 -22.267 1.00 96.31 101 ASP A N 1
ATOM 841 C CA . ASP A 1 101 ? -1.259 -6.379 -23.416 1.00 96.31 101 ASP A CA 1
ATOM 842 C C . ASP A 1 101 ? -0.678 -5.845 -24.738 1.00 96.31 101 ASP A C 1
ATOM 844 O O . ASP A 1 101 ? -0.849 -6.443 -25.798 1.00 96.31 101 ASP A O 1
ATOM 848 N N . LYS A 1 102 ? 0.106 -4.763 -24.675 1.00 97.44 102 LYS A N 1
ATOM 849 C CA . LYS A 1 102 ? 0.872 -4.233 -25.815 1.00 97.44 102 LYS A CA 1
ATOM 850 C C . LYS A 1 102 ? 2.209 -4.940 -26.061 1.00 97.44 102 LYS A C 1
ATOM 852 O O . LYS A 1 102 ? 2.954 -4.520 -26.941 1.00 97.44 102 LYS A O 1
ATOM 857 N N . GLY A 1 103 ? 2.523 -5.994 -25.310 1.00 96.06 103 GLY A N 1
ATOM 858 C CA . GLY A 1 103 ? 3.794 -6.716 -25.389 1.00 96.06 103 GLY A CA 1
ATOM 859 C C . GLY A 1 103 ? 4.974 -5.965 -24.764 1.00 96.06 103 GLY A C 1
ATOM 860 O O . GLY A 1 103 ? 6.124 -6.305 -25.041 1.00 96.06 103 GLY A O 1
ATOM 861 N N . LEU A 1 104 ? 4.712 -4.944 -23.940 1.00 95.75 104 LEU A N 1
ATOM 862 C CA . LEU A 1 104 ? 5.729 -4.107 -23.307 1.00 95.75 104 LEU A CA 1
ATOM 863 C C . LEU A 1 104 ? 5.952 -4.509 -21.844 1.00 95.75 104 LEU A C 1
ATOM 865 O O . LEU A 1 104 ? 5.034 -4.933 -21.147 1.00 95.75 104 LEU A O 1
ATOM 869 N N . LEU A 1 105 ? 7.188 -4.318 -21.371 1.00 94.25 105 LEU A N 1
ATOM 870 C CA . LEU A 1 105 ? 7.574 -4.431 -19.957 1.00 94.25 105 LEU A CA 1
ATOM 871 C C . LEU A 1 105 ? 7.170 -5.761 -19.285 1.00 94.25 105 LEU A C 1
ATOM 873 O O . LEU A 1 105 ? 6.682 -5.782 -18.156 1.00 94.25 105 LEU A O 1
ATOM 877 N N . ASN A 1 106 ? 7.413 -6.895 -19.953 1.00 92.50 106 ASN A N 1
ATOM 878 C CA . ASN A 1 106 ? 7.055 -8.223 -19.431 1.00 92.50 106 ASN A CA 1
ATOM 879 C C . ASN A 1 106 ? 7.640 -8.517 -18.037 1.00 92.50 106 ASN A C 1
ATOM 881 O O . ASN A 1 106 ? 6.978 -9.161 -17.227 1.00 92.50 106 ASN A O 1
ATOM 885 N N . GLY A 1 107 ? 8.853 -8.028 -17.744 1.00 93.81 107 GLY A N 1
ATOM 886 C CA . GLY A 1 107 ? 9.482 -8.174 -16.425 1.00 93.81 107 GLY A CA 1
ATOM 887 C C . GLY A 1 107 ? 8.714 -7.440 -15.324 1.00 93.81 107 GLY A C 1
ATOM 888 O O . GLY A 1 107 ? 8.403 -8.039 -14.295 1.00 93.81 107 GLY A O 1
ATOM 889 N N . LEU A 1 108 ? 8.325 -6.185 -15.580 1.00 96.12 108 LEU A N 1
ATOM 890 C CA . LEU A 1 108 ? 7.451 -5.420 -14.688 1.00 96.12 108 LEU A CA 1
ATOM 891 C C . LEU A 1 108 ? 6.122 -6.146 -14.475 1.00 96.12 108 LEU A C 1
ATOM 893 O O . LEU A 1 108 ? 5.738 -6.386 -13.339 1.00 96.12 108 LEU A O 1
ATOM 897 N N . ALA A 1 109 ? 5.458 -6.577 -15.547 1.00 95.81 109 ALA A N 1
ATOM 898 C CA . ALA A 1 109 ? 4.154 -7.217 -15.425 1.00 95.81 109 ALA A CA 1
ATOM 899 C C . ALA A 1 109 ? 4.197 -8.571 -14.692 1.00 95.81 109 ALA A C 1
ATOM 901 O O . ALA A 1 109 ? 3.268 -8.899 -13.954 1.00 95.81 109 ALA A O 1
ATOM 902 N N . ALA A 1 110 ? 5.265 -9.355 -14.874 1.00 94.38 110 ALA A N 1
ATOM 903 C CA . ALA A 1 110 ? 5.463 -10.607 -14.149 1.00 94.38 110 ALA A CA 1
ATOM 904 C C . ALA A 1 110 ? 5.647 -10.363 -12.646 1.00 94.38 110 ALA A C 1
ATOM 906 O O . ALA A 1 110 ? 5.009 -11.035 -11.839 1.00 94.38 110 ALA A O 1
ATOM 907 N N . GLY A 1 111 ? 6.467 -9.379 -12.271 1.00 95.06 111 GLY A N 1
ATOM 908 C CA . GLY A 1 111 ? 6.641 -8.994 -10.874 1.00 95.06 111 GLY A CA 1
ATOM 909 C C . GLY A 1 111 ? 5.376 -8.406 -10.246 1.00 95.06 111 GLY A C 1
ATOM 910 O O . GLY A 1 111 ? 4.999 -8.800 -9.146 1.00 95.06 111 GLY A O 1
ATOM 911 N N . THR A 1 112 ? 4.643 -7.570 -10.987 1.00 95.94 112 THR A N 1
ATOM 912 C CA . THR A 1 112 ? 3.356 -7.013 -10.550 1.00 95.94 112 THR A CA 1
ATOM 913 C C . THR A 1 112 ? 2.316 -8.092 -10.247 1.00 95.94 112 THR A C 1
ATOM 915 O O . THR A 1 112 ? 1.494 -7.879 -9.370 1.00 95.94 112 THR A O 1
ATOM 918 N N . ASN A 1 113 ? 2.347 -9.268 -10.887 1.00 95.38 113 ASN A N 1
ATOM 919 C CA . ASN A 1 113 ? 1.451 -10.369 -10.502 1.00 95.38 113 ASN A CA 1
ATOM 920 C C . ASN A 1 113 ? 1.711 -10.874 -9.072 1.00 95.38 113 ASN A C 1
ATOM 922 O O . ASN A 1 113 ? 0.766 -11.254 -8.383 1.00 95.38 113 ASN A O 1
ATOM 926 N N . TRP A 1 114 ? 2.974 -10.900 -8.637 1.00 96.44 114 TRP A N 1
ATOM 927 C CA . TRP A 1 114 ? 3.330 -11.302 -7.276 1.00 96.44 114 TRP A CA 1
ATOM 928 C C . TRP A 1 114 ? 2.907 -10.235 -6.273 1.00 96.44 114 TRP A C 1
ATOM 930 O O . TRP A 1 114 ? 2.212 -10.564 -5.319 1.00 96.44 114 TRP A O 1
ATOM 940 N N . VAL A 1 115 ? 3.210 -8.966 -6.565 1.00 97.38 115 VAL A N 1
ATOM 941 C CA . VAL A 1 115 ? 2.757 -7.825 -5.755 1.00 97.38 115 VAL A CA 1
ATOM 942 C C . VAL A 1 115 ? 1.230 -7.827 -5.643 1.00 97.38 115 VAL A C 1
ATOM 944 O O . VAL A 1 115 ? 0.699 -7.825 -4.546 1.00 97.38 115 VAL A O 1
ATOM 947 N N . PHE A 1 116 ? 0.503 -7.966 -6.756 1.00 96.38 116 PHE A N 1
ATOM 948 C CA . PHE A 1 116 ? -0.963 -8.033 -6.773 1.00 96.38 116 PHE A CA 1
ATOM 949 C C . PHE A 1 116 ? -1.527 -9.122 -5.850 1.00 96.38 116 PHE A C 1
ATOM 951 O O . PHE A 1 116 ? -2.532 -8.909 -5.168 1.00 96.38 116 PHE A O 1
ATOM 958 N N . ARG A 1 117 ? -0.906 -10.308 -5.840 1.00 97.25 117 ARG A N 1
ATOM 959 C CA . ARG A 1 117 ? -1.309 -11.410 -4.958 1.00 97.25 117 ARG A CA 1
ATOM 960 C C . ARG A 1 117 ? -1.119 -11.030 -3.490 1.00 97.25 117 ARG A C 1
ATOM 962 O O . ARG A 1 117 ? -1.998 -11.330 -2.684 1.00 97.25 117 ARG A O 1
ATOM 969 N N . ASP A 1 118 ? 0.011 -10.414 -3.168 1.00 97.62 118 ASP A N 1
ATOM 970 C CA . ASP A 1 118 ? 0.356 -10.025 -1.803 1.00 97.62 118 ASP A CA 1
ATOM 971 C C . ASP A 1 118 ? -0.570 -8.888 -1.330 1.00 97.62 118 ASP A C 1
ATOM 973 O O . ASP A 1 118 ? -1.252 -9.060 -0.324 1.00 97.62 118 ASP A O 1
ATOM 977 N N . GLU A 1 119 ? -0.774 -7.839 -2.137 1.00 96.88 119 GLU A N 1
ATOM 978 C CA . GLU A 1 119 ? -1.732 -6.752 -1.851 1.00 96.88 119 GLU A CA 1
ATOM 979 C C . GLU A 1 119 ? -3.169 -7.252 -1.671 1.00 96.88 119 GLU A C 1
ATOM 981 O O . GLU A 1 119 ? -3.911 -6.794 -0.803 1.00 96.88 119 GLU A O 1
ATOM 986 N N . SER A 1 120 ? -3.582 -8.248 -2.462 1.00 95.69 120 SER A N 1
ATOM 987 C CA . SER A 1 120 ? -4.895 -8.877 -2.278 1.00 95.69 120 SER A CA 1
ATOM 988 C C . SER A 1 120 ? -5.006 -9.546 -0.905 1.00 95.69 120 SER A C 1
ATOM 990 O O . SER A 1 120 ? -6.074 -9.538 -0.290 1.00 95.69 120 SER A O 1
ATOM 992 N N . ALA A 1 121 ? -3.919 -10.143 -0.411 1.00 96.94 121 ALA A N 1
ATOM 993 C CA . ALA A 1 121 ? -3.878 -10.740 0.916 1.00 96.94 121 ALA A CA 1
ATOM 994 C C . ALA A 1 121 ? -3.830 -9.667 2.016 1.00 96.94 121 ALA A C 1
ATOM 996 O O . ALA A 1 121 ? -4.555 -9.805 3.002 1.00 96.94 121 ALA A O 1
ATOM 997 N N . HIS A 1 122 ? -3.035 -8.604 1.850 1.00 97.31 122 HIS A N 1
ATOM 998 C CA . HIS A 1 122 ? -2.946 -7.473 2.783 1.00 97.31 122 HIS A CA 1
ATOM 999 C C . HIS A 1 122 ? -4.325 -6.838 3.013 1.00 97.31 122 HIS A C 1
ATOM 1001 O O . HIS A 1 122 ? -4.806 -6.777 4.149 1.00 97.31 122 HIS A O 1
ATOM 1007 N N . MET A 1 123 ? -5.037 -6.533 1.927 1.00 95.75 123 MET A N 1
ATOM 1008 C CA . MET A 1 123 ? -6.388 -5.982 1.978 1.00 95.75 123 MET A CA 1
ATOM 1009 C C . MET A 1 123 ? -7.384 -6.941 2.652 1.00 95.75 123 MET A C 1
ATOM 1011 O O . MET A 1 123 ? -8.162 -6.531 3.516 1.00 95.75 123 MET A O 1
ATOM 1015 N N . ASN A 1 124 ? -7.349 -8.235 2.304 1.00 96.44 124 ASN A N 1
ATOM 1016 C CA . ASN A 1 124 ? -8.208 -9.238 2.942 1.00 96.44 124 ASN A CA 1
ATOM 1017 C C . ASN A 1 124 ? -7.952 -9.332 4.450 1.00 96.44 124 ASN A C 1
ATOM 1019 O O . ASN A 1 124 ? -8.901 -9.418 5.228 1.00 96.44 124 ASN A O 1
ATOM 1023 N N . PHE A 1 125 ? -6.687 -9.299 4.868 1.00 97.31 125 PHE A N 1
ATOM 1024 C CA . PHE A 1 125 ? -6.322 -9.303 6.279 1.00 97.31 125 PHE A CA 1
ATOM 1025 C C . PHE A 1 125 ? -6.837 -8.054 6.997 1.00 97.31 125 PHE A C 1
ATOM 1027 O O . PHE A 1 125 ? -7.485 -8.177 8.035 1.00 97.31 125 PHE A O 1
ATOM 1034 N N . ALA A 1 126 ? -6.607 -6.863 6.444 1.00 96.62 126 ALA A N 1
ATOM 1035 C CA . ALA A 1 126 ? -7.059 -5.623 7.059 1.00 96.62 126 ALA A CA 1
ATOM 1036 C C . ALA A 1 126 ? -8.588 -5.586 7.207 1.00 96.62 126 ALA A C 1
ATOM 1038 O O . ALA A 1 126 ? -9.102 -5.258 8.278 1.00 96.62 126 ALA A O 1
ATOM 1039 N N . PHE A 1 127 ? -9.338 -6.001 6.182 1.00 95.81 127 PHE A N 1
ATOM 1040 C CA . PHE A 1 127 ? -10.797 -6.078 6.278 1.00 95.81 127 PHE A CA 1
ATOM 1041 C C . PHE A 1 127 ? -11.287 -7.155 7.245 1.00 95.81 127 PHE A C 1
ATOM 1043 O O . PHE A 1 127 ? -12.315 -6.963 7.896 1.00 95.81 127 PHE A O 1
ATOM 1050 N N . GLU A 1 128 ? -10.556 -8.255 7.393 1.00 97.94 128 GLU A N 1
ATOM 1051 C CA . GLU A 1 128 ? -10.853 -9.274 8.395 1.00 97.94 128 GLU A CA 1
ATOM 1052 C C . GLU A 1 128 ? -10.630 -8.753 9.825 1.00 97.94 128 GLU A C 1
ATOM 1054 O O . GLU A 1 128 ? -11.465 -8.995 10.701 1.00 97.94 128 GLU A O 1
ATOM 1059 N N . VAL A 1 129 ? -9.577 -7.959 10.056 1.00 97.06 129 VAL A N 1
ATOM 1060 C CA . VAL A 1 129 ? -9.367 -7.244 11.327 1.00 97.06 129 VAL A CA 1
ATOM 1061 C C . VAL A 1 129 ? -10.533 -6.293 11.593 1.00 97.06 129 VAL A C 1
ATOM 1063 O O . VAL A 1 129 ? -11.159 -6.374 12.647 1.00 97.06 129 VAL A O 1
ATOM 1066 N N . VAL A 1 130 ? -10.897 -5.451 10.622 1.00 95.62 130 VAL A N 1
ATOM 1067 C CA . VAL A 1 130 ? -12.021 -4.505 10.743 1.00 95.62 130 VAL A CA 1
ATOM 1068 C C . VAL A 1 130 ? -13.331 -5.233 11.055 1.00 95.62 130 VAL A C 1
ATOM 1070 O O . VAL A 1 130 ? -14.094 -4.799 11.918 1.00 95.62 130 VAL A O 1
ATOM 1073 N N . ARG A 1 131 ? -13.597 -6.360 10.385 1.00 97.06 131 ARG A N 1
ATOM 1074 C CA . ARG A 1 131 ? -14.781 -7.194 10.628 1.00 97.06 131 ARG A CA 1
ATOM 1075 C C . ARG A 1 131 ? -14.778 -7.791 12.032 1.00 97.06 131 ARG A C 1
ATOM 1077 O O . ARG A 1 131 ? -15.830 -7.832 12.665 1.00 97.06 131 ARG A O 1
ATOM 1084 N N . THR A 1 132 ? -13.627 -8.259 12.502 1.00 97.88 132 THR A N 1
ATOM 1085 C CA . THR A 1 132 ? -13.471 -8.828 13.846 1.00 97.88 132 THR A CA 1
ATOM 1086 C C . THR A 1 132 ? -13.740 -7.768 14.908 1.00 97.88 132 THR A C 1
ATOM 1088 O O . THR A 1 132 ? -14.634 -7.961 15.729 1.00 97.88 132 THR A O 1
ATOM 1091 N N . VAL A 1 133 ? -13.093 -6.602 14.810 1.00 96.50 133 VAL A N 1
ATOM 1092 C CA . VAL A 1 133 ? -13.317 -5.491 15.750 1.00 96.50 133 VAL A CA 1
ATOM 1093 C C . VAL A 1 133 ? -14.776 -5.031 15.717 1.00 96.50 133 VAL A C 1
ATOM 1095 O O . VAL A 1 133 ? -15.358 -4.797 16.765 1.00 96.50 133 VAL A O 1
ATOM 1098 N N . ARG A 1 134 ? -15.429 -4.994 14.548 1.00 95.88 134 ARG A N 1
ATOM 1099 C CA . ARG A 1 134 ? -16.862 -4.661 14.456 1.00 95.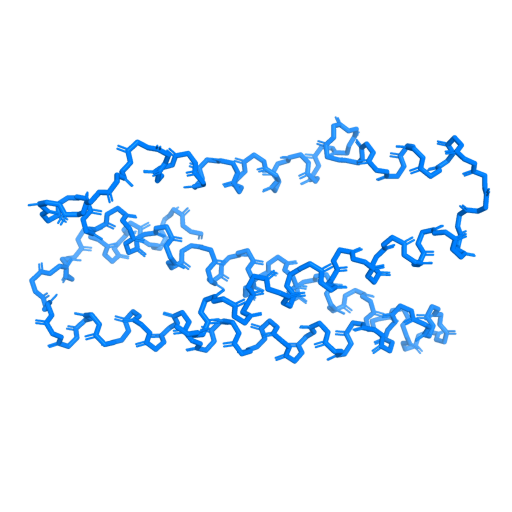88 134 ARG A CA 1
ATOM 1100 C C . ARG A 1 134 ? -17.762 -5.611 15.243 1.00 95.88 134 ARG A C 1
ATOM 1102 O O . ARG A 1 134 ? -18.796 -5.186 15.752 1.00 95.88 134 ARG A O 1
ATOM 1109 N N . ASN A 1 135 ? -17.413 -6.894 15.278 1.00 97.75 135 ASN A N 1
ATOM 1110 C CA . ASN A 1 135 ? -18.192 -7.902 15.989 1.00 97.75 135 ASN A CA 1
ATOM 1111 C C . ASN A 1 135 ? -17.917 -7.872 17.497 1.00 97.75 135 ASN A C 1
ATOM 1113 O O . ASN A 1 135 ? -18.833 -8.114 18.278 1.00 97.75 135 ASN A O 1
ATOM 1117 N N . GLU A 1 136 ? -16.673 -7.600 17.891 1.00 97.62 136 GLU A N 1
ATOM 1118 C CA . GLU A 1 136 ? -16.236 -7.592 19.291 1.00 97.62 136 GLU A CA 1
ATOM 1119 C C . GLU A 1 136 ? -16.522 -6.262 20.005 1.00 97.62 136 GLU A C 1
ATOM 1121 O O . GLU A 1 136 ? -16.788 -6.268 21.204 1.00 97.62 136 GLU A O 1
ATOM 1126 N N . GLN A 1 137 ? -16.501 -5.147 19.271 1.00 96.06 137 GLN A N 1
ATOM 1127 C CA . GLN A 1 137 ? -16.674 -3.773 19.761 1.00 96.06 137 GLN A CA 1
ATOM 1128 C C . GLN A 1 137 ? -17.685 -2.992 18.895 1.00 96.06 137 GLN A C 1
ATOM 1130 O O . GLN A 1 137 ? -17.333 -2.026 18.202 1.00 96.06 137 GLN A O 1
ATOM 1135 N N . PRO A 1 138 ? -18.963 -3.418 18.862 1.00 95.88 138 PRO A N 1
ATOM 1136 C CA . PRO A 1 138 ? -19.989 -2.797 18.023 1.00 95.88 138 PRO A CA 1
ATOM 1137 C C . PRO A 1 138 ? -20.238 -1.313 18.347 1.00 95.88 138 PRO A C 1
ATOM 1139 O O . PRO A 1 138 ? -20.650 -0.558 17.465 1.00 95.88 138 PRO A O 1
ATOM 1142 N N . GLU A 1 139 ? -19.964 -0.871 19.574 1.00 94.81 139 GLU A N 1
ATOM 1143 C CA . GLU A 1 139 ? -20.068 0.518 20.039 1.00 94.81 139 GLU A CA 1
ATOM 1144 C C . GLU A 1 139 ? -19.139 1.494 19.301 1.00 94.81 139 GLU A C 1
ATOM 1146 O O . GLU A 1 139 ? -19.415 2.697 19.229 1.00 94.81 139 GLU A O 1
ATOM 1151 N N . LEU A 1 140 ? -18.063 0.994 18.686 1.00 95.12 140 LEU A N 1
ATOM 1152 C CA . LEU A 1 140 ? -17.187 1.829 17.871 1.00 95.12 140 LEU A CA 1
ATOM 1153 C C . LEU A 1 140 ? -17.846 2.229 16.541 1.00 95.12 140 LEU A C 1
ATOM 1155 O O . LEU A 1 140 ? -17.525 3.294 16.013 1.00 95.12 140 LEU A O 1
ATOM 1159 N N . TRP A 1 141 ? -18.808 1.448 16.027 1.00 94.69 141 TRP A N 1
ATOM 1160 C CA . TRP A 1 141 ? -19.484 1.677 14.740 1.00 94.69 141 TRP A CA 1
ATOM 1161 C C . TRP A 1 141 ? -20.646 2.668 14.849 1.00 94.69 141 TRP A C 1
ATOM 1163 O O . TRP A 1 141 ? -21.819 2.329 14.680 1.00 94.69 141 TRP A O 1
ATOM 1173 N N . THR A 1 142 ? -20.314 3.935 15.078 1.00 92.56 142 THR A N 1
ATOM 1174 C CA . THR A 1 142 ? -21.293 5.027 15.072 1.00 92.56 142 THR A CA 1
ATOM 1175 C C . THR A 1 142 ? -21.646 5.466 13.646 1.00 92.56 142 THR A C 1
ATOM 1177 O O . THR A 1 142 ? -20.881 5.266 12.698 1.00 92.56 142 THR A O 1
ATOM 1180 N N . ALA A 1 143 ? -22.810 6.103 13.477 1.00 91.06 143 ALA A N 1
ATOM 1181 C CA . ALA A 1 143 ? -23.202 6.689 12.192 1.00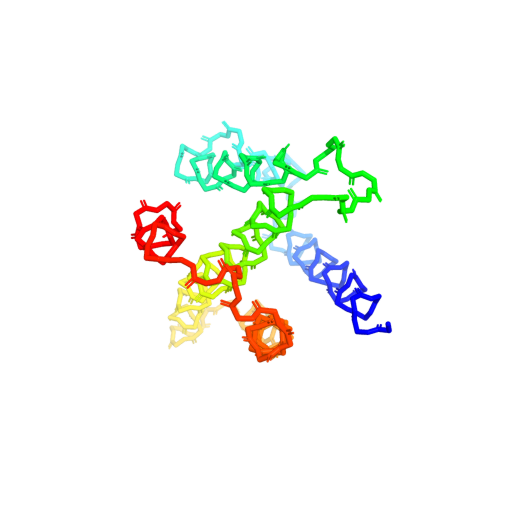 91.06 143 ALA A CA 1
ATOM 1182 C C . ALA A 1 143 ? -22.175 7.726 11.701 1.00 91.06 143 ALA A C 1
ATOM 1184 O O . ALA A 1 143 ? -21.851 7.754 10.514 1.00 91.06 143 ALA A O 1
ATOM 1185 N N . ASP A 1 144 ? -21.613 8.508 12.626 1.00 88.12 144 ASP A N 1
ATOM 1186 C CA . ASP A 1 144 ? -20.592 9.513 12.331 1.00 88.12 144 ASP A CA 1
ATOM 1187 C C . ASP A 1 144 ? -19.295 8.879 11.827 1.00 88.12 144 ASP A C 1
ATOM 1189 O O . ASP A 1 144 ? -18.712 9.364 10.860 1.00 88.12 144 ASP A O 1
ATOM 1193 N N . LEU A 1 145 ? -18.866 7.760 12.425 1.00 87.69 145 LEU A N 1
ATOM 1194 C CA . LEU A 1 145 ? -17.684 7.037 11.965 1.00 87.69 145 LEU A CA 1
ATOM 1195 C C . LEU A 1 145 ? -17.875 6.510 10.535 1.00 87.69 145 LEU A C 1
ATOM 1197 O O . LEU A 1 145 ? -16.992 6.661 9.690 1.00 87.69 145 LEU A O 1
ATOM 1201 N N . VAL A 1 146 ? -19.044 5.931 10.249 1.00 87.56 146 VAL A N 1
ATOM 1202 C CA . VAL A 1 146 ? -19.372 5.402 8.917 1.00 87.56 146 VAL A CA 1
ATOM 1203 C C . VAL A 1 146 ? -19.430 6.513 7.869 1.00 87.56 146 VAL A C 1
ATOM 1205 O O . VAL A 1 146 ? -18.965 6.328 6.743 1.00 87.56 146 VAL A O 1
ATOM 1208 N N . GLU A 1 147 ? -19.995 7.665 8.218 1.00 88.62 147 GLU A N 1
ATOM 1209 C CA . GLU A 1 147 ? -20.048 8.818 7.324 1.00 88.62 147 GLU A CA 1
ATOM 1210 C C . GLU A 1 147 ? -18.658 9.418 7.087 1.00 88.62 147 GLU A C 1
ATOM 1212 O O . GLU A 1 147 ? -18.331 9.819 5.967 1.00 88.62 147 GLU A O 1
ATOM 1217 N N . ASP A 1 148 ? -17.808 9.420 8.113 1.00 83.62 148 ASP A N 1
ATOM 1218 C CA . ASP A 1 148 ? -16.426 9.861 7.986 1.00 83.62 148 ASP A CA 1
ATOM 1219 C C . ASP A 1 148 ? -15.621 8.975 7.028 1.00 83.62 148 ASP A C 1
ATOM 1221 O O . ASP A 1 148 ? -14.867 9.521 6.221 1.00 83.62 148 ASP A O 1
ATOM 1225 N N . PHE A 1 149 ? -15.817 7.650 7.031 1.00 83.81 149 PHE A N 1
ATOM 1226 C CA . PHE A 1 149 ? -15.166 6.765 6.054 1.00 83.81 149 PHE A CA 1
ATOM 1227 C C . PHE A 1 149 ? -15.509 7.146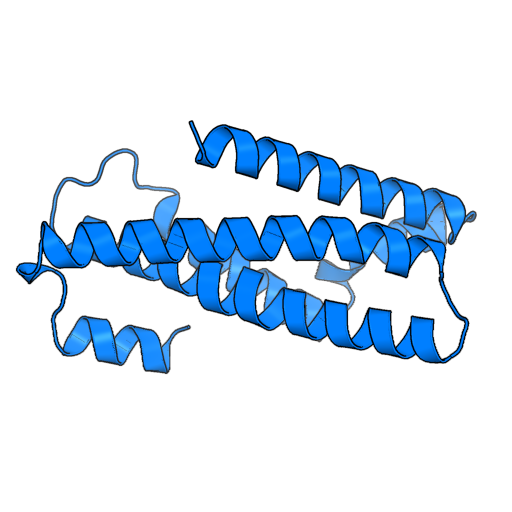 4.612 1.00 83.81 149 PHE A C 1
ATOM 1229 O O . PHE A 1 149 ? -14.622 7.232 3.771 1.00 83.81 149 PHE A O 1
ATOM 1236 N N . LYS A 1 150 ? -16.782 7.442 4.329 1.00 82.44 150 LYS A N 1
ATOM 1237 C CA . LYS A 1 150 ? -17.235 7.797 2.973 1.00 82.44 150 LYS A CA 1
ATOM 1238 C C . LYS A 1 150 ? -16.675 9.126 2.472 1.00 82.44 150 LYS A C 1
ATOM 1240 O O . LYS A 1 150 ? -16.563 9.320 1.267 1.00 82.44 150 LYS A O 1
ATOM 1245 N N . LYS A 1 151 ? -16.406 10.066 3.381 1.00 83.06 151 LYS A N 1
ATOM 1246 C CA . LYS A 1 151 ? -15.956 11.423 3.035 1.00 83.06 151 LYS A CA 1
ATOM 1247 C C . LYS A 1 151 ? -14.442 11.570 3.010 1.00 83.06 151 LYS A C 1
ATOM 1249 O O . LYS A 1 151 ? -13.946 12.460 2.324 1.00 83.06 151 LYS A O 1
ATOM 1254 N N . LYS A 1 152 ? -13.729 10.795 3.831 1.00 74.56 152 LYS A N 1
ATOM 1255 C CA . LYS A 1 152 ? -12.307 11.025 4.112 1.00 74.56 152 LYS A CA 1
ATOM 1256 C C . LYS A 1 152 ? -11.367 9.999 3.479 1.00 74.56 152 LYS A C 1
ATOM 1258 O O . LYS A 1 152 ? -10.193 10.352 3.354 1.00 74.56 152 LYS A O 1
ATOM 1263 N N . CYS A 1 153 ? -11.837 8.800 3.123 1.00 65.25 153 CYS A N 1
ATOM 1264 C CA . CYS A 1 153 ? -11.000 7.759 2.515 1.00 65.25 153 CYS A CA 1
ATOM 1265 C C . CYS A 1 153 ? -10.966 7.845 0.968 1.00 65.25 153 CYS A C 1
ATOM 1267 O O . CYS A 1 153 ? -12.038 7.750 0.345 1.00 65.25 153 CYS A O 1
#

Secondary structure (DSSP, 8-state):
-HHHHHHHHHHHHHHHHHHHHHHH--SHHHHHHHHTHHHH-HHHHHHHHHHHHHHHTTTT-SS--SHHHHHHHHHHHHHIIIIIIIIIIHHHHHHHHHHHHTT--HHHHHHHHHHHHHHHHHHHHHHHHHHHHHHH-GGG--HHHHHHHHHH-

Sequence (153 aa):
MYLSRQLYEEALHVQFYLTLLDSYIPDMKEREEAFAAIHNIPSIKQKGDFCFKWMGTMESLDELTNEDEQRTFLRNLICFAACIEGLFFFAAFAYVYFLRDKGLLNGLAAGTNWVFRDESAHMNFAFEVVRTVRNEQPELWTADLVEDFKKKC

Foldseek 3Di:
DVVVVLVVLVVVVVVLVVVVLVVPPVDPVVSVVVVCCCVVPVVNVVVVVLLVVLVVLCPPDPDQPDLVSVLSVLLSLLCCLCPVLNPVLVVVLVVVVVCVVVVHDPSVNVVSVVVNVSSVVSSVVSVVVSVVCCVVPVVSDDPVSVVCSVVSD